Protein AF-A0A846S1G0-F1 (afdb_monomer_lite)

Radius of gyration: 21.48 Å; chains: 1; bounding box: 42×19×66 Å

Foldseek 3Di:
DVVVVVLVVVLVVLLVLLVVLLVQLVVLVVVLVVLLVVLVVVVVVVPCPPCPPVNCVSNPQDPVNVVSNVSSVVSNVVSVVSVVVSVVDDPPPDD

Sequence (95 aa):
MGNFEEQTELRQSKGLLAAVLCGIGFVVCATLIASLTSRYFWVEDSGLEEGTAVFSHLVSVTPAERGLFAFAGLLFVLGVAVWIWRLATPASAGK

Structure (mmCIF, N/CA/C/O backbone):
data_AF-A0A846S1G0-F1
#
_entry.id   AF-A0A846S1G0-F1
#
loop_
_atom_site.group_PDB
_atom_site.id
_atom_site.type_symbol
_atom_site.label_atom_id
_atom_site.label_alt_id
_atom_site.label_comp_id
_atom_site.label_asym_id
_atom_site.label_entity_id
_atom_site.label_seq_id
_atom_site.pdbx_PDB_ins_code
_atom_site.Cartn_x
_atom_site.Cartn_y
_atom_site.Cartn_z
_atom_site.occupancy
_atom_site.B_iso_or_equiv
_atom_site.auth_seq_id
_atom_site.auth_comp_id
_atom_site.auth_asym_id
_atom_site.auth_atom_id
_atom_site.pdbx_PDB_model_num
ATOM 1 N N . MET A 1 1 ? -17.503 8.715 38.059 1.00 55.53 1 MET A N 1
ATOM 2 C CA . MET A 1 1 ? -17.090 9.589 36.938 1.00 55.53 1 MET A CA 1
ATOM 3 C C . MET A 1 1 ? -15.991 8.977 36.059 1.00 55.53 1 MET A C 1
ATOM 5 O O . MET A 1 1 ? -16.033 9.244 34.872 1.00 55.53 1 MET A O 1
ATOM 9 N N . GLY A 1 2 ? -15.111 8.090 36.554 1.00 62.44 2 GLY A N 1
ATOM 10 C CA . GLY A 1 2 ? -13.988 7.545 35.758 1.00 62.44 2 GLY A CA 1
ATOM 11 C C . GLY A 1 2 ? -14.328 6.723 34.498 1.00 62.44 2 GLY A C 1
ATOM 12 O O . GLY A 1 2 ? -13.611 6.816 33.512 1.00 62.44 2 GLY A O 1
ATOM 13 N N . ASN A 1 3 ? -15.451 5.991 34.458 1.00 67.19 3 ASN A N 1
ATOM 14 C CA . ASN A 1 3 ? -15.776 5.149 33.290 1.00 67.19 3 ASN A CA 1
ATOM 15 C C . ASN A 1 3 ? -16.070 5.938 32.003 1.00 67.19 3 ASN A C 1
ATOM 17 O O . ASN A 1 3 ? -15.965 5.378 30.917 1.00 67.19 3 ASN A O 1
ATOM 21 N N . PHE A 1 4 ? -16.482 7.206 32.103 1.00 65.56 4 PHE A N 1
ATOM 22 C CA . PHE A 1 4 ? -16.860 7.993 30.928 1.00 65.56 4 PHE A CA 1
ATOM 23 C C . PHE A 1 4 ? -15.636 8.589 30.223 1.00 65.56 4 PHE A C 1
ATOM 25 O O . PHE A 1 4 ? -15.562 8.523 28.999 1.00 65.56 4 PHE A O 1
ATOM 32 N N . GLU A 1 5 ? -14.657 9.087 30.989 1.00 69.06 5 GLU A N 1
ATOM 33 C CA . GLU A 1 5 ? -13.381 9.591 30.459 1.00 69.06 5 GLU A CA 1
ATOM 34 C C . GLU A 1 5 ? -12.584 8.482 29.759 1.00 69.06 5 GLU A C 1
ATOM 36 O O . GLU A 1 5 ? -12.158 8.659 28.615 1.00 69.06 5 GLU A O 1
ATOM 41 N N . GLU A 1 6 ? -12.494 7.298 30.374 1.00 67.81 6 GLU A N 1
ATOM 42 C CA . GLU A 1 6 ? -11.76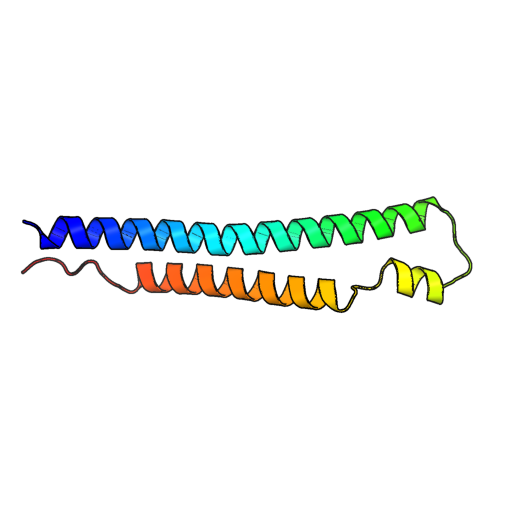5 6.155 29.809 1.00 67.81 6 GLU A CA 1
ATOM 43 C C . GLU A 1 6 ? -12.390 5.674 28.482 1.00 67.81 6 GLU A C 1
ATOM 45 O O . GLU A 1 6 ? -11.688 5.392 27.507 1.00 67.81 6 GLU A O 1
ATOM 50 N N . GLN A 1 7 ? -13.728 5.663 28.388 1.00 64.00 7 GLN A N 1
ATOM 51 C CA . GLN A 1 7 ? -14.453 5.335 27.153 1.00 64.00 7 GLN A CA 1
ATOM 52 C C . GLN A 1 7 ? -14.190 6.358 26.040 1.00 64.00 7 GLN A C 1
ATOM 54 O O . GLN A 1 7 ? -14.053 5.973 24.874 1.00 64.00 7 GLN A O 1
ATOM 59 N N . THR A 1 8 ? -14.112 7.652 26.367 1.00 69.81 8 THR A N 1
ATOM 60 C CA . THR A 1 8 ? -13.811 8.703 25.384 1.00 69.81 8 THR A CA 1
ATOM 61 C C . THR A 1 8 ? -12.379 8.631 24.859 1.00 69.81 8 THR A C 1
ATOM 63 O O . THR A 1 8 ? -12.192 8.688 23.639 1.00 69.81 8 THR A O 1
ATOM 66 N N . GLU A 1 9 ? -11.384 8.412 25.721 1.00 73.44 9 GLU A N 1
ATOM 67 C CA . GLU A 1 9 ? -9.977 8.282 25.312 1.00 73.44 9 GLU A CA 1
ATOM 68 C C . GLU A 1 9 ? -9.748 7.058 24.413 1.00 73.44 9 GLU A C 1
ATOM 70 O O . GLU A 1 9 ? -9.097 7.141 23.363 1.00 73.44 9 GLU A O 1
ATOM 75 N N . LEU A 1 10 ? -10.367 5.920 24.745 1.00 70.88 10 LEU A N 1
ATOM 76 C CA . LEU A 1 10 ? -10.344 4.716 23.908 1.00 70.88 10 LEU A CA 1
ATOM 77 C C . LEU A 1 10 ? -10.995 4.939 22.536 1.00 70.88 10 LEU A C 1
ATOM 79 O O . LEU A 1 10 ? -10.554 4.385 21.527 1.00 70.88 10 LEU A O 1
ATOM 83 N N . ARG A 1 11 ? -12.049 5.754 22.457 1.00 69.25 11 ARG A N 1
ATOM 84 C CA . ARG A 1 11 ? -12.740 6.040 21.190 1.00 69.25 11 ARG A CA 1
ATOM 85 C C . ARG A 1 11 ? -11.951 7.001 20.303 1.00 69.25 11 ARG A C 1
ATOM 87 O O . ARG A 1 11 ? -12.010 6.878 19.075 1.00 69.25 11 ARG A O 1
ATOM 94 N N . GLN A 1 12 ? -11.233 7.942 20.912 1.00 77.38 12 GLN A N 1
ATOM 95 C CA . GLN A 1 12 ? -10.362 8.886 20.218 1.00 77.38 12 GLN A CA 1
ATOM 96 C C . GLN A 1 12 ? -9.094 8.194 19.703 1.00 77.38 12 GLN A C 1
ATOM 98 O O . GLN A 1 12 ? -8.757 8.347 18.528 1.00 77.38 12 GLN A O 1
ATOM 103 N N . SER A 1 13 ? -8.461 7.348 20.521 1.00 79.19 13 SER A N 1
ATOM 104 C CA . SER A 1 13 ? -7.279 6.567 20.124 1.00 79.19 13 SER A CA 1
ATOM 105 C C . SER A 1 13 ? -7.577 5.583 18.986 1.00 79.19 13 SER A C 1
ATOM 107 O O . SER A 1 13 ? -6.814 5.516 18.024 1.00 79.19 13 SER A O 1
ATOM 109 N N . LYS A 1 14 ? -8.730 4.899 19.004 1.00 79.12 14 LYS A N 1
ATOM 110 C CA . LYS A 1 14 ? -9.180 4.037 17.889 1.00 79.12 14 LYS A CA 1
ATOM 111 C C . LYS A 1 14 ? -9.441 4.816 16.597 1.00 79.12 14 LYS A C 1
ATOM 113 O O . LYS A 1 14 ? -9.153 4.317 15.512 1.00 79.12 14 LYS A O 1
ATOM 118 N N . GLY A 1 15 ? -9.984 6.031 16.703 1.00 80.81 15 GLY A N 1
ATOM 119 C CA . GLY A 1 15 ? -10.200 6.910 15.551 1.00 80.81 15 GLY A CA 1
ATOM 120 C C . GLY A 1 15 ? -8.886 7.359 14.912 1.00 80.81 15 GLY A C 1
ATOM 121 O O . GLY A 1 15 ? -8.745 7.291 13.692 1.00 80.81 15 GLY A O 1
ATOM 122 N N . LEU A 1 16 ? -7.914 7.748 15.741 1.00 85.50 16 LEU A N 1
ATOM 123 C CA . LEU A 1 16 ? -6.567 8.087 15.292 1.00 85.50 16 LEU A CA 1
ATOM 124 C C . LEU A 1 16 ? -5.878 6.878 14.646 1.00 85.50 16 LEU A C 1
ATOM 126 O O . LEU A 1 16 ? -5.329 7.005 13.558 1.00 85.50 16 LEU A O 1
ATOM 130 N N . LEU A 1 17 ? -5.968 5.697 15.265 1.00 82.38 17 LEU A N 1
ATOM 131 C CA . LEU A 1 17 ? -5.388 4.462 14.735 1.00 82.38 17 LEU A CA 1
ATOM 132 C C . LEU A 1 17 ? -5.951 4.110 13.352 1.00 82.38 17 LEU A C 1
ATOM 134 O O . LEU A 1 17 ? -5.183 3.820 12.439 1.00 82.38 17 LEU A O 1
ATOM 138 N N . ALA A 1 18 ? -7.273 4.180 13.174 1.00 83.06 18 ALA A N 1
ATOM 139 C CA . ALA A 1 18 ? -7.905 3.942 11.878 1.00 83.06 18 ALA A CA 1
ATOM 140 C C . ALA A 1 18 ? -7.399 4.916 10.802 1.00 83.06 18 ALA A C 1
ATOM 142 O O . ALA A 1 18 ? -7.056 4.495 9.697 1.00 83.06 18 ALA A O 1
ATOM 143 N N . ALA A 1 19 ? -7.308 6.207 11.136 1.00 84.44 19 ALA A N 1
ATOM 144 C CA . ALA A 1 19 ? -6.811 7.229 10.219 1.00 84.44 19 ALA A CA 1
ATOM 145 C C . ALA A 1 19 ? -5.336 7.004 9.850 1.00 84.44 19 ALA A C 1
ATOM 147 O O . ALA A 1 19 ? -4.977 7.115 8.680 1.00 84.44 19 ALA A O 1
ATOM 148 N N . VAL A 1 20 ? -4.498 6.634 10.823 1.00 89.62 20 VAL A N 1
ATOM 149 C CA . VAL A 1 20 ? -3.078 6.334 10.603 1.00 89.62 20 VAL A CA 1
ATOM 150 C C . VAL A 1 20 ? -2.908 5.098 9.720 1.00 89.62 20 VAL A C 1
ATOM 152 O O . VAL A 1 20 ? -2.150 5.150 8.758 1.00 89.62 20 VAL A O 1
ATOM 155 N N . LEU A 1 21 ? -3.639 4.011 9.983 1.00 85.25 21 LEU A N 1
ATOM 156 C CA . LEU A 1 21 ? -3.561 2.781 9.184 1.00 85.25 21 LEU A CA 1
ATOM 157 C C . LEU A 1 21 ? -3.984 3.017 7.727 1.00 85.25 21 LEU A C 1
ATOM 159 O O . LEU A 1 21 ? -3.258 2.640 6.805 1.00 85.25 21 LEU A O 1
ATOM 163 N N . CYS A 1 22 ? -5.108 3.710 7.514 1.00 86.94 22 CYS A N 1
ATOM 164 C CA . CYS A 1 22 ? -5.542 4.108 6.175 1.00 86.94 22 CYS A CA 1
ATOM 165 C C . CYS A 1 22 ? -4.534 5.050 5.502 1.00 86.94 22 CYS A C 1
ATOM 167 O O . CYS A 1 22 ? -4.236 4.885 4.320 1.00 86.94 22 CYS A O 1
ATOM 169 N N . GLY A 1 23 ? -3.995 6.016 6.250 1.00 85.75 23 GLY A N 1
ATOM 170 C CA . GLY A 1 23 ? -3.018 6.985 5.758 1.00 85.75 23 GLY A CA 1
ATOM 171 C C . GLY A 1 23 ? -1.718 6.328 5.300 1.00 85.75 23 GLY A C 1
ATOM 172 O O . GLY A 1 23 ? -1.256 6.606 4.198 1.00 85.75 23 GLY A O 1
ATOM 173 N N . ILE A 1 24 ? -1.162 5.407 6.093 1.00 87.62 24 ILE A N 1
ATOM 174 C CA . ILE A 1 24 ? 0.048 4.659 5.725 1.00 87.62 24 ILE A CA 1
ATOM 175 C C . ILE A 1 24 ? -0.211 3.825 4.468 1.00 87.62 24 ILE A C 1
ATOM 177 O O . ILE A 1 24 ? 0.579 3.892 3.528 1.00 87.62 24 ILE A O 1
ATOM 181 N N . GLY A 1 25 ? -1.328 3.089 4.413 1.00 85.75 25 GLY A N 1
ATOM 182 C CA . GLY A 1 25 ? -1.693 2.318 3.222 1.00 85.75 25 GLY A CA 1
ATOM 183 C C . GLY A 1 25 ? -1.787 3.197 1.971 1.00 85.75 25 GLY A C 1
ATOM 184 O O . GLY A 1 25 ? -1.215 2.872 0.932 1.00 85.75 25 GLY A O 1
ATOM 185 N N . PHE A 1 26 ? -2.428 4.362 2.085 1.00 86.56 26 PHE A N 1
ATOM 186 C CA . PHE A 1 26 ? -2.544 5.311 0.980 1.00 86.56 26 PHE A CA 1
ATOM 187 C C . PHE A 1 26 ? -1.187 5.866 0.527 1.00 86.56 26 PHE A C 1
ATOM 189 O O . PHE A 1 26 ? -0.894 5.850 -0.667 1.00 86.56 26 PHE A O 1
ATOM 196 N N . VAL A 1 27 ? -0.341 6.318 1.458 1.00 91.00 27 VAL A N 1
ATOM 197 C CA . VAL A 1 27 ? 0.984 6.880 1.141 1.00 91.00 27 VAL A CA 1
ATOM 198 C C . VAL A 1 27 ? 1.880 5.841 0.470 1.00 91.00 27 VAL A C 1
ATOM 200 O O . VAL A 1 27 ? 2.548 6.160 -0.516 1.00 91.00 27 VAL A O 1
ATOM 203 N N . VAL A 1 28 ? 1.872 4.593 0.950 1.00 88.56 28 VAL A N 1
ATOM 204 C CA . VAL A 1 28 ? 2.655 3.508 0.339 1.00 88.56 28 VAL A CA 1
ATOM 205 C C . VAL A 1 28 ? 2.165 3.239 -1.085 1.00 88.56 28 VAL A C 1
ATOM 207 O O . VAL A 1 28 ? 2.979 3.218 -2.006 1.00 88.56 28 VAL A O 1
ATOM 210 N N . CYS A 1 29 ? 0.851 3.125 -1.301 1.00 88.69 29 CYS A N 1
ATOM 211 C CA . CYS A 1 29 ? 0.285 2.956 -2.643 1.00 88.69 29 CYS A CA 1
ATOM 212 C C . CYS A 1 29 ? 0.639 4.119 -3.580 1.00 88.69 29 CYS A C 1
ATOM 214 O O . CYS A 1 29 ? 1.097 3.884 -4.696 1.00 88.69 29 CYS A O 1
ATOM 216 N N . ALA A 1 30 ? 0.468 5.365 -3.132 1.00 87.19 30 ALA A N 1
ATOM 217 C CA . ALA A 1 30 ? 0.773 6.550 -3.931 1.00 87.19 30 ALA A CA 1
ATOM 218 C C . ALA A 1 30 ? 2.258 6.611 -4.319 1.00 87.19 30 ALA A C 1
ATOM 220 O O . ALA A 1 30 ? 2.584 6.897 -5.469 1.00 87.19 30 ALA A O 1
ATOM 221 N N . THR A 1 31 ? 3.153 6.273 -3.386 1.00 90.25 31 THR A N 1
ATOM 222 C CA . THR A 1 31 ? 4.602 6.230 -3.630 1.00 90.25 31 THR A CA 1
ATOM 223 C C . THR A 1 31 ? 4.965 5.163 -4.666 1.00 90.25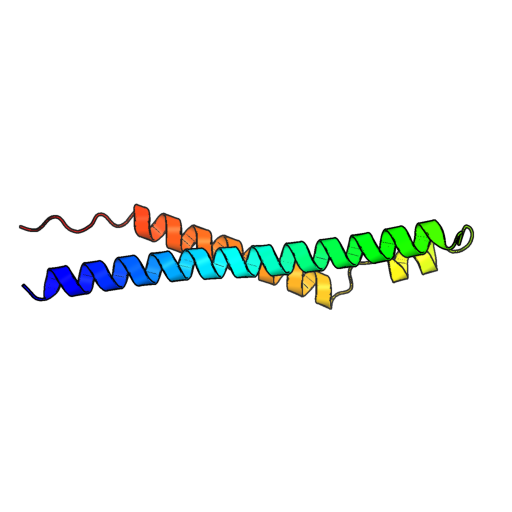 31 THR A C 1
ATOM 225 O O . THR A 1 31 ? 5.754 5.429 -5.573 1.00 90.25 31 THR A O 1
ATOM 228 N N . LEU A 1 32 ? 4.365 3.971 -4.580 1.00 86.44 32 LEU A N 1
ATOM 229 C CA . LEU A 1 32 ? 4.605 2.893 -5.544 1.00 86.44 32 LEU A CA 1
ATOM 230 C C . LEU A 1 32 ? 4.085 3.247 -6.940 1.00 86.44 32 LEU A C 1
ATOM 232 O O . LEU A 1 32 ? 4.782 3.020 -7.926 1.00 86.44 32 LEU A O 1
ATOM 236 N N . ILE A 1 33 ? 2.894 3.844 -7.031 1.00 87.69 33 ILE A N 1
ATOM 237 C CA . ILE A 1 33 ? 2.328 4.306 -8.305 1.00 87.69 33 ILE A CA 1
ATOM 238 C C . ILE A 1 33 ?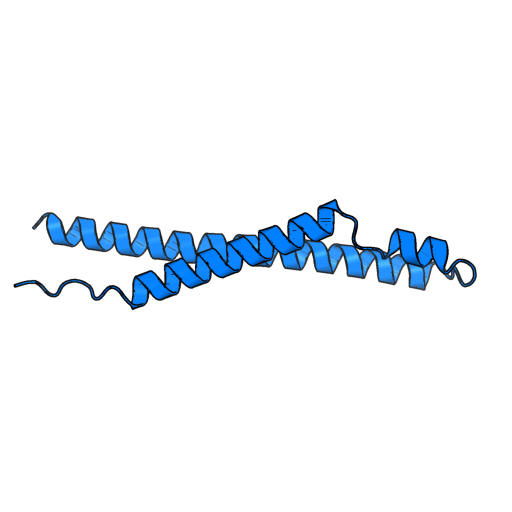 3.218 5.393 -8.908 1.00 87.69 33 ILE A C 1
ATOM 240 O O . ILE A 1 33 ? 3.600 5.280 -10.067 1.00 87.69 33 ILE A O 1
ATOM 244 N N . ALA A 1 34 ? 3.621 6.398 -8.125 1.00 87.12 34 ALA A N 1
ATOM 245 C CA . ALA A 1 34 ? 4.530 7.443 -8.591 1.00 87.12 34 ALA A CA 1
ATOM 246 C C . ALA A 1 34 ? 5.863 6.863 -9.099 1.00 87.12 34 ALA A C 1
ATOM 248 O O . ALA A 1 34 ? 6.374 7.293 -10.133 1.00 87.12 34 ALA A O 1
ATOM 249 N N . SER A 1 35 ? 6.400 5.848 -8.415 1.00 87.06 35 SER A N 1
ATOM 250 C CA . SER A 1 35 ? 7.608 5.140 -8.844 1.00 87.06 35 SER A CA 1
ATOM 251 C C . SER A 1 35 ? 7.424 4.387 -10.169 1.00 87.06 35 SER A C 1
ATOM 253 O O . SER A 1 35 ? 8.316 4.418 -11.018 1.00 87.06 35 SER A O 1
ATOM 255 N N . LEU A 1 36 ? 6.293 3.704 -10.370 1.00 83.81 36 LEU A N 1
ATOM 256 C CA . LEU A 1 36 ? 5.985 3.003 -11.626 1.00 83.81 36 LEU A CA 1
ATOM 257 C C . LEU A 1 36 ? 5.784 3.987 -12.780 1.00 83.81 36 LEU A C 1
ATOM 259 O O . LEU A 1 36 ? 6.351 3.801 -13.853 1.00 83.81 36 LEU A O 1
ATOM 263 N N . THR A 1 37 ? 5.040 5.063 -12.537 1.00 85.44 37 THR A N 1
ATOM 264 C CA . THR A 1 37 ? 4.789 6.121 -13.517 1.00 85.44 37 THR A CA 1
ATOM 265 C C . THR A 1 37 ? 6.083 6.813 -13.942 1.00 85.44 37 THR A C 1
ATOM 267 O O . THR A 1 37 ? 6.297 7.031 -15.128 1.00 85.44 37 THR A O 1
ATOM 270 N N . SER A 1 38 ? 6.987 7.104 -13.001 1.00 84.38 38 SER A N 1
ATOM 271 C CA . SER A 1 38 ? 8.298 7.688 -13.315 1.00 84.38 38 SER A CA 1
ATOM 272 C C . SER A 1 38 ? 9.145 6.767 -14.202 1.00 84.38 38 SER A C 1
ATOM 274 O O . SER A 1 38 ? 9.712 7.216 -15.196 1.00 84.38 38 SER A O 1
ATOM 276 N N . ARG A 1 39 ? 9.170 5.458 -13.906 1.00 82.06 39 ARG A N 1
ATOM 277 C CA . ARG A 1 39 ? 9.847 4.460 -14.753 1.00 82.06 39 ARG A CA 1
ATOM 278 C C . ARG A 1 39 ? 9.237 4.379 -16.147 1.00 82.06 39 ARG A C 1
ATOM 280 O O . ARG A 1 39 ? 9.980 4.276 -17.113 1.00 82.06 39 ARG A O 1
ATOM 287 N N . TYR A 1 40 ? 7.912 4.441 -16.246 1.00 80.81 40 TYR A N 1
ATOM 288 C CA . TYR A 1 40 ? 7.210 4.440 -17.525 1.00 80.81 40 TYR A CA 1
ATOM 289 C C . TYR A 1 40 ? 7.617 5.642 -18.388 1.00 80.81 40 TYR A C 1
ATOM 291 O O . TYR A 1 40 ? 8.096 5.441 -19.500 1.00 80.81 40 TYR A O 1
ATOM 299 N N . PHE A 1 41 ? 7.521 6.864 -17.851 1.00 83.06 41 PHE A N 1
ATOM 300 C CA . PHE A 1 41 ? 7.906 8.078 -18.581 1.00 83.06 41 PHE A CA 1
ATOM 301 C C . PHE A 1 41 ? 9.384 8.085 -18.966 1.00 83.06 41 PHE A C 1
ATOM 303 O O . PHE A 1 41 ? 9.723 8.448 -20.083 1.00 83.06 41 PHE A O 1
ATOM 310 N N . TRP A 1 42 ? 10.270 7.617 -18.083 1.00 80.81 42 TRP A N 1
ATOM 311 C CA . TRP A 1 42 ? 11.694 7.532 -18.404 1.00 80.81 42 TRP A CA 1
ATOM 312 C C . TRP A 1 42 ? 11.974 6.592 -19.586 1.00 80.81 42 TRP A C 1
ATOM 314 O O . TRP A 1 42 ? 12.826 6.887 -20.423 1.00 80.81 42 TRP A O 1
ATOM 324 N N . VAL A 1 43 ? 11.263 5.461 -19.672 1.00 74.81 43 VAL A N 1
ATOM 325 C CA . VAL A 1 43 ? 11.399 4.518 -20.793 1.00 74.81 43 VAL A CA 1
ATOM 326 C C . VAL A 1 43 ? 10.786 5.079 -22.081 1.00 74.81 43 VAL A C 1
ATOM 328 O O . VAL A 1 43 ? 11.360 4.897 -23.151 1.00 74.81 43 VAL A O 1
ATOM 331 N N . GLU A 1 44 ? 9.660 5.786 -21.981 1.00 77.69 44 GLU A N 1
ATOM 332 C CA . GLU A 1 44 ? 9.027 6.477 -23.112 1.00 77.69 44 GLU A CA 1
ATOM 333 C C . GLU A 1 44 ? 9.946 7.569 -23.691 1.00 77.69 44 GLU A C 1
ATOM 335 O O . GLU A 1 44 ? 10.203 7.585 -24.894 1.00 77.69 44 GLU A O 1
ATOM 340 N N . ASP A 1 45 ? 10.535 8.407 -22.832 1.00 79.81 45 ASP A N 1
ATOM 341 C CA . ASP A 1 45 ? 11.434 9.500 -23.227 1.00 79.81 45 ASP A CA 1
ATOM 342 C C . ASP A 1 45 ? 12.781 9.013 -23.788 1.00 79.81 45 ASP A C 1
ATOM 344 O O . ASP A 1 45 ? 13.438 9.725 -24.549 1.00 79.81 45 ASP A O 1
ATOM 348 N N . SER A 1 46 ? 13.230 7.810 -23.416 1.00 75.44 46 SER A N 1
ATOM 349 C CA . SER A 1 46 ? 14.525 7.270 -23.858 1.00 75.44 46 SER A CA 1
ATOM 350 C C . SER A 1 46 ? 14.493 6.621 -25.246 1.00 75.44 46 SER A C 1
ATOM 352 O O . SER A 1 46 ? 15.554 6.269 -25.763 1.00 75.44 46 SER A O 1
ATOM 354 N N . GLY A 1 47 ? 13.320 6.501 -25.882 1.00 66.94 47 GLY A N 1
ATOM 355 C CA . GLY A 1 47 ? 13.205 6.058 -27.278 1.00 66.94 47 GLY A CA 1
ATOM 356 C C . GLY A 1 47 ? 13.673 4.619 -27.526 1.00 66.94 47 GLY A C 1
ATOM 357 O O . GLY A 1 47 ? 14.087 4.282 -28.634 1.00 66.94 47 GLY A O 1
ATOM 358 N N . LEU A 1 48 ? 13.645 3.766 -26.495 1.00 68.19 48 LEU A N 1
ATOM 359 C CA . LEU A 1 48 ? 13.975 2.341 -26.585 1.00 68.19 48 LEU A CA 1
ATOM 360 C C . LEU A 1 48 ? 12.865 1.587 -27.344 1.00 68.19 48 LEU A C 1
ATOM 362 O O . LEU A 1 48 ? 12.033 0.912 -26.743 1.00 68.19 48 LEU A O 1
ATOM 366 N N . GLU A 1 49 ? 12.847 1.697 -28.674 1.00 62.91 49 GLU A N 1
ATOM 367 C CA . GLU A 1 49 ? 11.903 0.964 -29.538 1.00 62.91 49 GLU A CA 1
ATOM 368 C C . GLU A 1 49 ? 12.197 -0.550 -29.599 1.00 62.91 49 GLU A C 1
ATOM 370 O O . GLU A 1 49 ? 11.307 -1.354 -29.876 1.00 62.91 49 GLU A O 1
ATOM 375 N N . GLU A 1 50 ? 13.418 -0.978 -29.267 1.00 55.53 50 GLU A N 1
ATOM 376 C CA 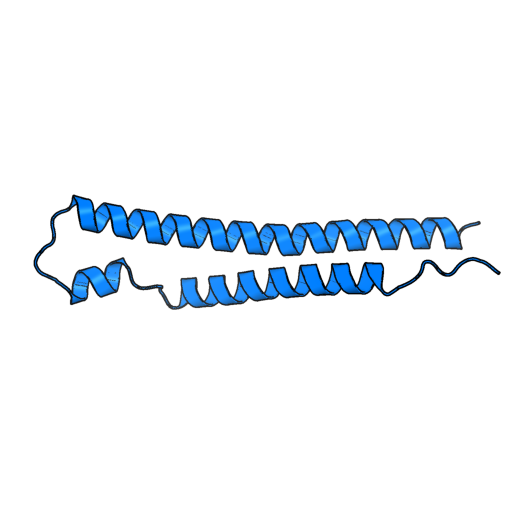. GLU A 1 50 ? 13.840 -2.378 -29.344 1.00 55.53 50 GLU A CA 1
ATOM 377 C C . GLU A 1 50 ? 14.161 -2.949 -27.962 1.00 55.53 50 GLU A C 1
ATOM 379 O O . GLU A 1 50 ? 15.277 -2.869 -27.452 1.00 55.53 50 GLU A O 1
ATOM 384 N N . GLY A 1 51 ? 13.164 -3.576 -27.342 1.00 53.75 51 GLY A N 1
ATOM 385 C CA . GLY A 1 51 ? 13.398 -4.399 -26.161 1.00 53.75 51 GLY A CA 1
ATOM 386 C C . GLY A 1 51 ? 12.161 -4.592 -25.310 1.00 53.75 51 GLY A C 1
ATOM 387 O O . GLY A 1 51 ? 12.157 -4.210 -24.145 1.00 53.75 51 GLY A O 1
ATOM 388 N N . THR A 1 52 ? 11.128 -5.243 -25.845 1.00 59.94 52 THR A N 1
ATOM 389 C CA . THR A 1 52 ? 9.937 -5.662 -25.078 1.00 59.94 52 THR A CA 1
ATOM 390 C C . THR A 1 52 ? 10.295 -6.381 -23.768 1.00 59.94 52 THR A C 1
ATOM 392 O O . THR A 1 52 ? 9.603 -6.218 -22.766 1.00 59.94 52 THR A O 1
ATOM 395 N N . ALA A 1 53 ? 11.422 -7.101 -23.728 1.00 60.50 53 ALA A N 1
ATOM 396 C CA . ALA A 1 53 ? 11.951 -7.729 -22.517 1.00 60.50 53 ALA A CA 1
ATOM 397 C C . ALA A 1 53 ? 12.564 -6.734 -21.506 1.00 60.50 53 ALA A C 1
ATOM 399 O O . ALA A 1 53 ? 12.386 -6.903 -20.302 1.00 60.50 53 ALA A O 1
ATOM 400 N N . VAL A 1 54 ? 13.256 -5.688 -21.973 1.00 61.91 54 VAL A N 1
ATOM 401 C CA . VAL A 1 54 ? 13.885 -4.654 -21.127 1.00 61.91 54 VAL A CA 1
ATOM 402 C C . VAL A 1 54 ? 12.829 -3.683 -20.598 1.00 61.91 54 VAL A C 1
ATOM 404 O O . VAL A 1 54 ? 12.815 -3.400 -19.403 1.00 61.91 54 VAL A O 1
ATOM 407 N N . PHE A 1 55 ? 11.873 -3.285 -21.446 1.00 66.62 55 PHE A N 1
ATOM 408 C CA . PHE A 1 55 ? 10.656 -2.572 -21.049 1.00 66.62 55 PHE A CA 1
ATOM 409 C C . PHE A 1 55 ? 9.886 -3.360 -19.986 1.00 66.62 55 PHE A C 1
ATOM 411 O O . PHE A 1 55 ? 9.578 -2.834 -18.918 1.00 66.62 55 PHE A O 1
ATOM 418 N N . SER A 1 56 ? 9.641 -4.655 -20.236 1.00 64.81 56 SER A N 1
ATOM 419 C CA . SER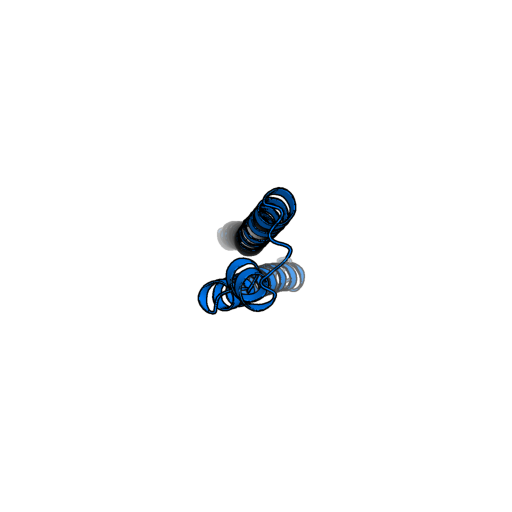 A 1 56 ? 8.974 -5.523 -19.268 1.00 64.81 56 SER A CA 1
ATOM 420 C C . SER A 1 56 ? 9.753 -5.605 -17.963 1.00 64.81 56 SER A C 1
ATOM 422 O O . SER A 1 56 ? 9.126 -5.615 -16.917 1.00 64.81 56 SER A O 1
ATOM 424 N N . HIS A 1 57 ? 11.084 -5.660 -17.976 1.00 67.12 57 HIS A N 1
ATOM 425 C CA . HIS A 1 57 ? 11.862 -5.720 -16.740 1.00 67.12 57 HIS A CA 1
ATOM 426 C C . HIS A 1 57 ? 11.858 -4.397 -15.967 1.00 67.12 57 HIS A C 1
ATOM 428 O O . HIS A 1 57 ? 11.690 -4.418 -14.749 1.00 67.12 57 HIS A O 1
ATOM 434 N N . LEU A 1 58 ? 11.990 -3.260 -16.653 1.00 64.75 58 LEU A N 1
ATOM 435 C CA . LEU A 1 58 ? 12.021 -1.929 -16.040 1.00 64.75 58 LEU A CA 1
ATOM 436 C C . LEU A 1 58 ? 10.656 -1.506 -15.493 1.00 64.75 58 LEU A C 1
ATOM 438 O O . LEU A 1 58 ? 10.577 -0.971 -14.390 1.00 64.75 58 LEU A O 1
ATOM 442 N N . VAL A 1 59 ? 9.584 -1.774 -16.238 1.00 67.50 59 VAL A N 1
ATOM 443 C CA . VAL A 1 59 ? 8.210 -1.405 -15.866 1.00 67.50 59 VAL A CA 1
ATOM 444 C C . VAL A 1 59 ? 7.533 -2.510 -15.039 1.00 67.50 59 VAL A C 1
ATOM 446 O O . VAL A 1 59 ? 6.477 -2.287 -14.446 1.00 67.50 59 VAL A O 1
ATOM 449 N N . SER A 1 60 ? 8.134 -3.706 -14.932 1.00 75.88 60 SER A N 1
ATOM 450 C CA . SER A 1 60 ? 7.582 -4.758 -14.074 1.00 75.88 60 SER A CA 1
ATOM 451 C C . SER A 1 60 ? 7.568 -4.356 -12.607 1.00 75.88 60 SER A C 1
ATOM 453 O O . SER A 1 60 ? 8.538 -3.853 -12.042 1.00 75.88 60 SER A O 1
ATOM 455 N N . VAL A 1 61 ? 6.448 -4.688 -11.972 1.00 76.81 61 VAL A N 1
ATOM 456 C CA . VAL A 1 61 ? 6.324 -4.672 -10.522 1.00 76.81 61 VAL A CA 1
ATOM 457 C C . VAL A 1 61 ? 7.167 -5.816 -9.968 1.00 76.81 61 VAL A C 1
ATOM 459 O O . VAL A 1 61 ? 6.835 -6.994 -10.160 1.00 76.81 61 VAL A O 1
ATOM 462 N N . THR A 1 62 ? 8.246 -5.470 -9.275 1.00 83.69 62 THR A N 1
ATOM 463 C CA . THR A 1 62 ? 9.128 -6.429 -8.608 1.00 83.69 62 THR A CA 1
ATOM 464 C C . THR A 1 62 ? 8.360 -7.223 -7.540 1.00 83.69 62 THR A C 1
ATOM 466 O O . THR A 1 62 ? 7.341 -6.754 -7.019 1.00 83.69 62 THR A O 1
ATOM 469 N N . PRO A 1 63 ? 8.830 -8.422 -7.147 1.00 83.69 63 PRO A N 1
ATOM 470 C CA . PRO A 1 63 ? 8.200 -9.184 -6.067 1.00 83.69 63 PRO A CA 1
ATOM 471 C C . PRO A 1 63 ? 8.052 -8.379 -4.766 1.00 83.69 63 PRO A C 1
ATOM 473 O O . PRO A 1 63 ? 7.032 -8.491 -4.087 1.00 83.69 63 PRO A O 1
ATOM 476 N N . ALA A 1 64 ? 9.030 -7.521 -4.456 1.00 81.31 64 ALA A N 1
ATOM 477 C CA . ALA A 1 64 ? 8.987 -6.631 -3.299 1.00 81.31 64 ALA A CA 1
ATOM 478 C C . ALA A 1 64 ? 7.857 -5.594 -3.407 1.00 81.31 64 ALA A C 1
ATOM 480 O O . ALA A 1 64 ? 7.095 -5.416 -2.462 1.00 81.31 64 ALA A O 1
ATOM 481 N N . GLU A 1 65 ? 7.690 -4.960 -4.568 1.00 82.50 65 GLU A N 1
ATOM 482 C CA . GLU A 1 65 ? 6.619 -3.984 -4.802 1.00 82.50 65 GLU A CA 1
ATOM 483 C C . GLU A 1 65 ? 5.234 -4.627 -4.750 1.00 82.50 65 GLU A C 1
ATOM 485 O O . GLU A 1 65 ? 4.316 -4.049 -4.174 1.00 82.50 65 GLU A O 1
ATOM 490 N N . ARG A 1 66 ? 5.080 -5.854 -5.264 1.00 84.38 66 ARG A N 1
ATOM 491 C CA . ARG A 1 66 ? 3.834 -6.628 -5.110 1.00 84.38 66 ARG A CA 1
ATOM 492 C C . ARG A 1 66 ? 3.516 -6.880 -3.637 1.00 84.38 66 ARG A C 1
ATOM 494 O O . ARG A 1 66 ? 2.371 -6.713 -3.221 1.00 84.38 66 ARG A O 1
ATOM 501 N N . GLY A 1 67 ? 4.530 -7.246 -2.851 1.00 85.38 67 GLY A N 1
ATOM 502 C CA . GLY A 1 67 ? 4.407 -7.405 -1.403 1.00 85.38 67 GLY A CA 1
ATOM 503 C C . GLY A 1 67 ? 4.009 -6.104 -0.705 1.00 85.38 67 GLY A C 1
ATOM 504 O O . GLY A 1 67 ? 3.125 -6.115 0.147 1.00 85.38 67 GLY A O 1
ATOM 505 N N . LEU A 1 68 ? 4.594 -4.975 -1.112 1.00 86.31 68 LEU A N 1
ATOM 506 C CA . LEU A 1 68 ? 4.260 -3.656 -0.574 1.00 86.31 68 LEU A CA 1
ATOM 507 C C . LEU A 1 68 ? 2.843 -3.208 -0.952 1.00 86.31 68 LEU A C 1
ATOM 509 O O . LEU A 1 68 ? 2.150 -2.667 -0.096 1.00 86.31 68 LEU A O 1
ATOM 513 N N . PHE A 1 69 ? 2.372 -3.481 -2.173 1.00 84.62 69 PHE A N 1
ATOM 514 C CA . PHE A 1 69 ? 0.976 -3.242 -2.561 1.00 84.62 69 PHE A CA 1
ATOM 515 C C . PHE A 1 69 ? 0.002 -4.079 -1.726 1.00 84.62 69 PHE A C 1
ATOM 517 O O . PHE A 1 69 ? -0.993 -3.552 -1.229 1.00 84.62 69 PHE A O 1
ATOM 524 N N . ALA A 1 70 ? 0.297 -5.367 -1.524 1.00 87.00 70 ALA A N 1
ATOM 525 C CA . ALA A 1 70 ? -0.521 -6.236 -0.682 1.00 87.00 70 ALA A CA 1
ATOM 526 C C . ALA A 1 70 ? -0.543 -5.751 0.777 1.00 87.00 70 ALA A C 1
ATOM 528 O O . ALA A 1 70 ? -1.605 -5.671 1.392 1.00 87.00 70 ALA A O 1
ATOM 529 N N . PHE A 1 71 ? 0.615 -5.363 1.314 1.00 87.62 71 PHE A N 1
ATOM 530 C CA . PHE A 1 71 ? 0.742 -4.799 2.655 1.00 87.62 71 PHE A CA 1
ATOM 531 C C . PHE A 1 71 ? -0.031 -3.482 2.808 1.00 87.62 71 PHE A C 1
ATOM 533 O O . PHE A 1 71 ? -0.787 -3.317 3.763 1.00 87.62 71 PHE A O 1
ATOM 540 N N . ALA A 1 72 ? 0.095 -2.569 1.846 1.00 87.62 72 ALA A N 1
ATOM 541 C CA . ALA A 1 72 ? -0.631 -1.304 1.833 1.00 87.62 72 ALA A CA 1
ATOM 542 C C . ALA A 1 72 ? -2.152 -1.515 1.780 1.00 87.62 72 ALA A C 1
ATOM 544 O O . ALA A 1 72 ? -2.893 -0.875 2.530 1.00 87.62 72 ALA A O 1
ATOM 545 N N . GLY A 1 73 ? -2.612 -2.463 0.957 1.00 85.50 73 GLY A N 1
ATOM 546 C CA . GLY A 1 73 ? -4.013 -2.875 0.908 1.00 85.50 73 GLY A CA 1
ATOM 547 C C . GLY A 1 73 ? -4.503 -3.441 2.243 1.00 85.50 73 GLY A C 1
ATOM 548 O O . GLY A 1 73 ? -5.570 -3.054 2.717 1.00 85.50 73 GLY A O 1
ATOM 549 N N . LEU A 1 74 ? -3.708 -4.293 2.897 1.00 89.38 74 LEU A N 1
ATOM 550 C CA . LEU A 1 74 ? -4.032 -4.833 4.222 1.00 89.38 74 LEU A CA 1
ATOM 551 C C . LEU A 1 74 ? -4.149 -3.732 5.280 1.00 89.38 74 LEU A C 1
ATOM 553 O O . LEU A 1 74 ? -5.117 -3.728 6.036 1.00 89.38 74 LEU A O 1
ATOM 557 N N . LEU A 1 75 ? -3.217 -2.776 5.319 1.00 87.38 75 LEU A N 1
ATOM 558 C CA . LEU A 1 75 ? -3.283 -1.645 6.250 1.00 87.38 75 LEU A CA 1
ATOM 559 C C . LEU A 1 75 ? -4.534 -0.793 6.034 1.00 87.38 75 LEU A C 1
ATOM 561 O O . LEU A 1 75 ? -5.186 -0.399 7.000 1.00 87.38 75 LEU A O 1
ATOM 565 N N . PHE A 1 76 ? -4.903 -0.558 4.776 1.00 84.06 76 PHE A N 1
ATOM 566 C CA . PHE A 1 76 ? -6.119 0.171 4.446 1.00 84.06 76 PHE A CA 1
ATOM 567 C C . PHE A 1 76 ? -7.374 -0.576 4.918 1.00 84.06 76 PHE A C 1
ATOM 569 O O . PHE A 1 76 ? -8.216 0.002 5.604 1.00 84.06 76 PHE A O 1
ATOM 576 N N . VAL A 1 77 ? -7.478 -1.878 4.628 1.00 86.88 77 VAL A N 1
ATOM 577 C CA . VAL A 1 77 ? -8.602 -2.716 5.078 1.00 86.88 77 VAL A CA 1
ATOM 578 C C . VAL A 1 77 ? -8.682 -2.759 6.605 1.00 86.88 77 VAL A C 1
ATOM 580 O O . VAL A 1 77 ? -9.773 -2.637 7.159 1.00 86.88 77 VAL A O 1
ATOM 583 N N . LEU A 1 78 ? -7.546 -2.870 7.299 1.00 87.69 78 LEU A N 1
ATOM 584 C CA . LEU A 1 78 ? -7.490 -2.830 8.761 1.00 87.69 78 LEU A CA 1
ATOM 585 C C . LEU A 1 78 ? -7.956 -1.479 9.311 1.00 87.69 78 LEU A C 1
ATOM 587 O O . LEU A 1 78 ? -8.754 -1.448 10.246 1.00 87.69 78 LEU A O 1
ATOM 591 N N . GLY A 1 79 ? -7.517 -0.366 8.722 1.00 84.69 79 GLY A N 1
ATOM 592 C CA . GLY A 1 79 ? -7.973 0.965 9.115 1.00 84.69 79 GLY A CA 1
ATOM 593 C C . GLY A 1 79 ? -9.484 1.139 8.937 1.00 84.69 79 GLY A C 1
ATOM 594 O O . GLY A 1 79 ? -10.164 1.597 9.858 1.00 84.69 79 GLY A O 1
ATOM 595 N N . VAL A 1 80 ? -10.036 0.679 7.809 1.00 85.12 80 VAL A N 1
ATOM 596 C CA . VAL A 1 80 ? -11.487 0.673 7.556 1.00 85.12 80 VAL A CA 1
ATOM 597 C C . VAL A 1 80 ? -12.221 -0.226 8.551 1.00 85.12 80 VAL A C 1
ATOM 599 O O . VAL A 1 80 ? -13.241 0.184 9.098 1.00 85.12 80 VAL A O 1
ATOM 602 N N . ALA A 1 81 ? -11.699 -1.416 8.850 1.00 86.88 81 ALA A N 1
ATOM 603 C CA . ALA A 1 81 ? -12.299 -2.328 9.820 1.00 86.88 81 ALA A CA 1
ATOM 604 C C . ALA A 1 81 ? -12.355 -1.712 11.229 1.00 86.88 81 ALA A C 1
ATOM 606 O O . ALA A 1 81 ? -13.396 -1.770 11.885 1.00 86.88 81 ALA A O 1
ATOM 607 N N . VAL A 1 82 ? -11.278 -1.055 11.676 1.00 86.31 82 VAL A N 1
ATOM 608 C CA . VAL A 1 82 ? -11.246 -0.328 12.958 1.00 86.31 82 VAL A CA 1
ATOM 609 C C . VAL A 1 82 ? -12.236 0.839 12.947 1.00 86.31 82 VAL A C 1
ATOM 611 O O . VAL A 1 82 ? -12.924 1.077 13.944 1.00 86.31 82 VAL A O 1
ATOM 614 N N . TRP A 1 83 ? -12.360 1.548 11.822 1.00 83.88 83 TRP A N 1
ATOM 615 C CA . TRP A 1 83 ? -13.323 2.637 11.673 1.00 83.88 83 TRP A CA 1
ATOM 616 C C . TRP A 1 83 ? -14.776 2.147 11.742 1.00 83.88 83 TRP A C 1
ATOM 618 O O . TRP A 1 83 ? -15.570 2.704 12.500 1.00 83.88 83 TRP A O 1
ATOM 628 N N . ILE A 1 84 ? -15.114 1.067 11.028 1.00 84.75 84 ILE A N 1
ATOM 629 C CA . ILE A 1 84 ? -16.440 0.434 11.073 1.00 84.75 84 ILE A CA 1
ATOM 630 C C . ILE A 1 84 ? -16.737 -0.073 12.483 1.00 84.75 84 ILE A C 1
ATOM 632 O O . ILE A 1 84 ? -17.820 0.182 13.006 1.00 84.75 84 ILE A O 1
ATOM 636 N N . TRP A 1 85 ? -15.777 -0.730 13.140 1.00 80.88 85 TRP A N 1
ATOM 637 C CA . TRP A 1 85 ? -15.953 -1.195 14.514 1.00 80.88 85 TRP A CA 1
ATOM 638 C C . TRP A 1 85 ? -16.247 -0.028 15.465 1.00 80.88 85 TRP A C 1
ATOM 640 O O . TRP A 1 85 ? -17.199 -0.094 16.241 1.00 80.88 85 TRP A O 1
ATOM 650 N N . ARG A 1 86 ? -15.516 1.088 15.355 1.00 80.12 86 ARG A N 1
ATOM 651 C CA . ARG A 1 86 ? -15.789 2.306 16.138 1.00 80.12 86 ARG A CA 1
ATOM 652 C C . ARG A 1 86 ? -17.228 2.804 15.962 1.00 80.12 86 ARG A C 1
ATOM 654 O O . ARG A 1 86 ? -17.828 3.245 16.945 1.00 80.12 86 ARG A O 1
ATOM 661 N N . LEU A 1 87 ? -17.764 2.761 14.741 1.00 77.81 87 LEU A N 1
ATOM 662 C CA . LEU A 1 87 ? -19.148 3.153 14.448 1.00 77.81 87 LEU A CA 1
ATOM 663 C C . LEU A 1 87 ? -20.165 2.144 14.993 1.00 77.81 87 LEU A C 1
ATOM 665 O O . LEU A 1 87 ? -21.202 2.550 15.509 1.00 77.81 87 LEU A O 1
ATOM 669 N N . ALA A 1 88 ? -19.852 0.850 14.903 1.00 76.94 88 ALA A N 1
ATOM 670 C CA . ALA A 1 88 ? -20.720 -0.246 15.320 1.00 76.94 88 ALA A CA 1
ATOM 671 C C . ALA A 1 88 ? -20.802 -0.422 16.841 1.00 76.94 88 ALA A C 1
ATOM 673 O O . ALA A 1 88 ? -21.787 -0.962 17.331 1.00 76.94 88 ALA A O 1
ATOM 674 N N . THR A 1 89 ? -19.800 0.028 17.603 1.00 71.75 89 THR A N 1
ATOM 675 C CA . THR A 1 89 ? -19.909 0.139 19.063 1.00 71.75 89 THR A CA 1
ATOM 676 C C . THR A 1 89 ? -20.647 1.430 19.430 1.00 71.75 89 THR A C 1
ATOM 678 O O . THR A 1 89 ? -20.031 2.510 19.375 1.00 71.75 89 THR A O 1
ATOM 681 N N . PRO A 1 90 ? -21.941 1.367 19.813 1.00 58.88 90 PRO A N 1
ATOM 682 C CA . PRO A 1 90 ? -22.583 2.503 20.448 1.00 58.88 90 PRO A CA 1
ATOM 683 C C . PRO A 1 90 ? -21.803 2.823 21.723 1.00 58.88 90 PRO A C 1
ATOM 685 O O . PRO A 1 90 ? -21.406 1.916 22.458 1.00 58.88 90 PRO A O 1
ATOM 688 N N . ALA A 1 91 ? -21.559 4.110 21.981 1.00 61.38 91 ALA A N 1
ATOM 689 C CA . ALA A 1 91 ? -21.200 4.531 23.328 1.00 61.38 91 ALA A CA 1
ATOM 690 C C . ALA A 1 91 ? -22.312 3.989 24.226 1.00 61.38 91 ALA A C 1
ATOM 692 O O . ALA A 1 91 ? -23.478 4.293 23.969 1.00 61.38 91 ALA A O 1
ATOM 693 N N . SER A 1 92 ? -21.987 3.110 25.175 1.00 55.06 92 SER A N 1
ATOM 694 C CA . SER A 1 92 ? -22.981 2.598 26.109 1.00 55.06 92 SER A CA 1
ATOM 695 C C . SER A 1 92 ? -23.574 3.812 26.812 1.00 55.06 92 SER A C 1
ATOM 697 O O . SER A 1 92 ? -22.921 4.422 27.659 1.00 55.06 92 SER A O 1
ATOM 699 N N . ALA A 1 93 ? -24.766 4.221 26.380 1.00 47.97 93 ALA A N 1
ATOM 700 C CA . ALA A 1 93 ? -25.528 5.254 27.041 1.00 47.97 93 ALA A CA 1
ATOM 701 C C . ALA A 1 93 ? -25.717 4.765 28.472 1.00 47.97 93 ALA A C 1
ATOM 703 O O . ALA A 1 93 ? -26.247 3.671 28.687 1.00 47.97 93 ALA A O 1
ATOM 704 N N . GLY A 1 94 ? -25.177 5.536 29.414 1.00 49.25 94 GLY A N 1
ATOM 705 C CA . GLY A 1 94 ? -25.261 5.235 30.829 1.00 49.25 94 GLY A CA 1
ATOM 706 C C . GLY A 1 94 ? -26.695 4.897 31.216 1.00 49.25 94 GLY A C 1
ATOM 707 O O . GLY A 1 94 ? -27.633 5.622 30.878 1.00 49.25 94 GLY A O 1
ATOM 708 N N . LYS A 1 95 ? -26.836 3.776 31.910 1.00 42.66 95 LYS A N 1
ATOM 709 C CA . LYS A 1 95 ? -27.817 3.647 32.976 1.00 42.66 95 LYS A CA 1
ATOM 710 C C . LYS A 1 95 ? -27.047 3.685 34.282 1.00 42.66 95 LYS A C 1
ATOM 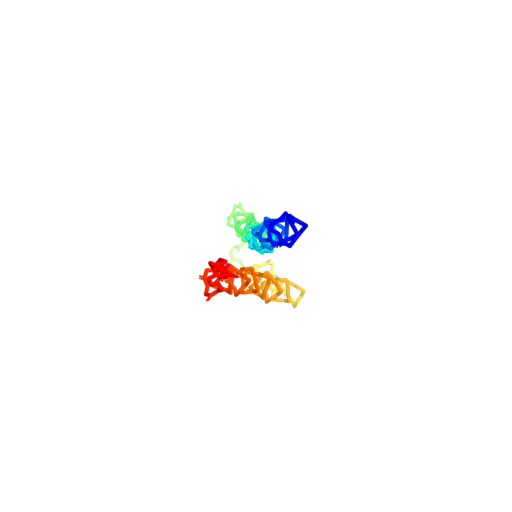712 O O . LYS A 1 95 ? -25.967 3.052 34.315 1.00 42.66 95 LYS A O 1
#

Secondary structure (DSSP, 8-state):
-HHHHHHHHHHHHHHHHHHHHHHHHHHHHHHHHHHHHHHHHHHHHTT--S-HHHHHHHHS--HHHHHHHHHHHHHHHHHHHHHHHHHHS------

pLDDT: mean 77.04, std 11.3, range [42.66, 91.0]

Organism: NCBI:txid271432